Protein AF-L5MJ73-F1 (afdb_monomer_lite)

Foldseek 3Di:
DPDPPPVVVPDPPDDDPVRVVVVVVVVVVLVVVLVVQQVVQCVVVVHPDRDPVSSVVCVCVSVVHPPVPDDDDDPPDDDDDD

pLDDT: mean 77.73, std 18.79, range [44.69, 97.38]

InterPro domains:
  IPR018552 Centromere protein X [PF09415] (15-63)
  IPR018552 Centromere protein X [PTHR28680] (15-63)

Radius of gyration: 23.86 Å; chains: 1; bounding box: 92×32×36 Å

Structure (mmCIF, N/CA/C/O backbone):
data_AF-L5MJ73-F1
#
_entry.id   AF-L5MJ73-F1
#
loop_
_atom_site.group_PDB
_atom_site.id
_atom_site.type_symbol
_atom_site.label_atom_id
_atom_site.label_alt_id
_atom_site.label_comp_id
_atom_site.label_asym_id
_atom_site.label_entity_id
_atom_site.label_seq_id
_atom_site.pdbx_PDB_ins_code
_atom_site.Cartn_x
_atom_site.Cartn_y
_atom_site.Cartn_z
_atom_site.occupancy
_atom_site.B_iso_or_equiv
_atom_site.auth_seq_id
_atom_site.auth_comp_id
_atom_site.auth_asym_id
_atom_site.auth_atom_id
_atom_site.pdbx_PDB_model_num
ATOM 1 N N . MET A 1 1 ? 45.823 -16.756 -18.315 1.00 48.72 1 MET A N 1
ATOM 2 C CA . MET A 1 1 ? 45.130 -15.487 -17.997 1.00 48.72 1 MET A CA 1
ATOM 3 C C . MET A 1 1 ? 43.881 -15.415 -18.860 1.00 48.72 1 MET A C 1
ATOM 5 O O . MET A 1 1 ? 43.999 -15.087 -20.029 1.00 48.72 1 MET A O 1
ATOM 9 N N . GLY A 1 2 ? 42.718 -15.825 -18.350 1.00 57.94 2 GLY A N 1
ATOM 10 C CA . GLY A 1 2 ? 41.503 -15.899 -19.176 1.00 57.94 2 GLY A CA 1
ATOM 11 C C . GLY A 1 2 ? 40.204 -16.184 -18.421 1.00 57.94 2 GLY A C 1
ATOM 12 O O . GLY A 1 2 ? 39.273 -16.690 -19.025 1.00 57.94 2 GLY A O 1
ATOM 13 N N . GLU A 1 3 ? 40.135 -15.876 -17.122 1.00 51.66 3 GLU A N 1
ATOM 14 C CA . GLU A 1 3 ? 38.965 -16.166 -16.267 1.00 51.66 3 GLU A CA 1
ATOM 15 C C . GLU A 1 3 ? 38.278 -14.896 -15.720 1.00 51.66 3 GLU A C 1
ATOM 17 O O . GLU A 1 3 ? 37.397 -14.961 -14.874 1.00 51.66 3 GLU A O 1
ATOM 22 N N . GLY A 1 4 ? 38.668 -13.712 -16.208 1.00 52.31 4 GLY A N 1
ATOM 23 C CA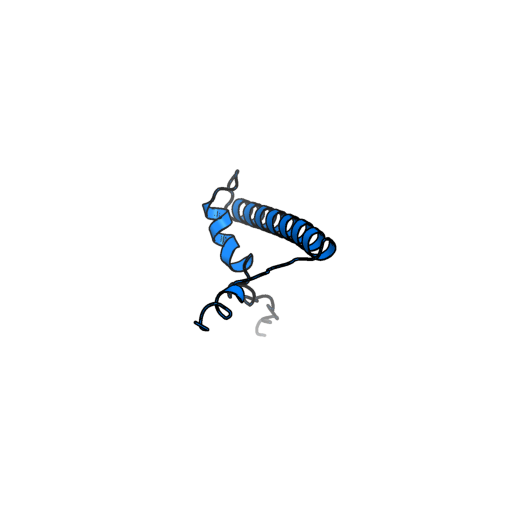 . GLY A 1 4 ? 38.163 -12.423 -15.709 1.00 52.31 4 GLY A CA 1
ATOM 24 C C . GLY A 1 4 ? 36.968 -11.835 -16.468 1.00 52.31 4 GLY A C 1
ATOM 25 O O . GLY A 1 4 ? 36.423 -10.827 -16.036 1.00 52.31 4 GLY A O 1
ATOM 26 N N . ALA A 1 5 ? 36.556 -12.423 -17.597 1.00 54.09 5 ALA A N 1
ATOM 27 C CA . ALA A 1 5 ? 35.524 -11.838 -18.464 1.00 54.09 5 ALA A CA 1
ATOM 28 C C . ALA A 1 5 ? 34.080 -12.231 -18.091 1.00 54.09 5 ALA A C 1
ATOM 30 O O . ALA A 1 5 ? 33.143 -11.653 -18.629 1.00 54.09 5 ALA A O 1
ATOM 31 N N . LEU A 1 6 ? 33.884 -13.195 -17.182 1.00 51.56 6 LEU A N 1
ATOM 32 C CA . LEU A 1 6 ? 32.550 -13.716 -16.837 1.00 51.56 6 LEU A CA 1
ATOM 33 C C . LEU A 1 6 ? 31.915 -12.985 -15.633 1.00 51.56 6 LEU A C 1
ATOM 35 O O . LEU A 1 6 ? 30.699 -12.982 -15.472 1.00 51.56 6 LEU A O 1
ATOM 39 N N . VAL A 1 7 ? 32.707 -12.289 -14.809 1.00 52.72 7 VAL A N 1
ATOM 40 C CA . VAL A 1 7 ? 32.216 -11.639 -13.572 1.00 52.72 7 VAL A CA 1
ATOM 41 C C . VAL A 1 7 ? 31.460 -10.323 -13.843 1.00 52.72 7 VAL A C 1
ATOM 43 O O . VAL A 1 7 ? 30.716 -9.833 -12.991 1.00 52.72 7 VAL A O 1
ATOM 46 N N . THR A 1 8 ? 31.557 -9.762 -15.053 1.00 48.09 8 THR A N 1
ATOM 47 C C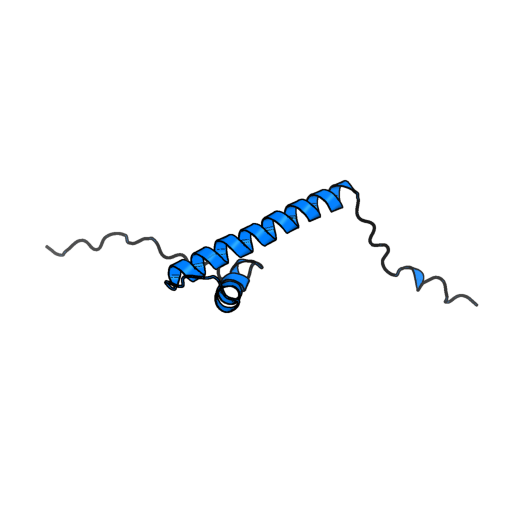A . THR A 1 8 ? 30.863 -8.517 -15.430 1.00 48.09 8 THR A CA 1
ATOM 48 C C . THR A 1 8 ? 29.429 -8.714 -15.934 1.00 48.09 8 THR A C 1
ATOM 50 O O . THR A 1 8 ? 28.744 -7.725 -16.174 1.00 48.09 8 THR A O 1
ATOM 53 N N . CYS A 1 9 ? 28.900 -9.945 -15.981 1.00 44.69 9 CYS A N 1
ATOM 54 C CA . CYS A 1 9 ? 27.451 -10.187 -16.120 1.00 44.69 9 CYS A CA 1
ATOM 55 C C . CYS A 1 9 ? 26.632 -9.733 -14.886 1.00 44.69 9 CYS A C 1
ATOM 57 O O . CYS A 1 9 ? 25.427 -9.971 -14.812 1.00 44.69 9 CYS A O 1
ATOM 59 N N . SER A 1 10 ? 27.275 -9.081 -13.915 1.00 54.41 10 SER A N 1
ATOM 60 C CA . SER A 1 10 ? 26.662 -8.511 -12.720 1.00 54.41 10 SER A CA 1
ATOM 61 C C . SER A 1 10 ? 25.771 -7.309 -13.069 1.00 54.41 10 SER A C 1
ATOM 63 O O . SER A 1 10 ? 26.211 -6.166 -13.064 1.00 54.41 10 SER A O 1
ATOM 65 N N . LEU A 1 11 ? 24.497 -7.591 -13.356 1.00 59.59 11 LEU A N 1
ATOM 66 C CA . LEU A 1 11 ? 23.349 -6.717 -13.077 1.00 59.59 11 LEU A CA 1
ATOM 67 C C . LEU A 1 11 ? 23.437 -5.256 -13.593 1.00 59.59 11 LEU A C 1
ATOM 69 O O . LEU A 1 11 ? 23.374 -4.306 -12.817 1.00 59.59 11 LEU A O 1
ATOM 73 N N . HIS A 1 12 ? 23.466 -5.029 -14.910 1.00 62.06 12 HIS A N 1
ATOM 74 C CA . HIS A 1 12 ? 23.086 -3.706 -15.432 1.00 62.06 12 HIS A CA 1
ATOM 75 C C . HIS A 1 12 ? 21.550 -3.608 -15.498 1.00 62.06 12 HIS A C 1
ATOM 77 O O . HIS A 1 12 ? 20.942 -3.844 -16.540 1.00 62.06 12 HIS A O 1
ATOM 83 N N . LEU A 1 13 ? 20.907 -3.283 -14.372 1.00 73.88 13 LEU A N 1
ATOM 84 C CA . LEU A 1 13 ? 19.477 -2.947 -14.324 1.00 73.88 13 LEU A CA 1
ATOM 85 C C . LEU A 1 13 ? 19.271 -1.509 -14.816 1.00 73.88 13 LEU A C 1
ATOM 87 O O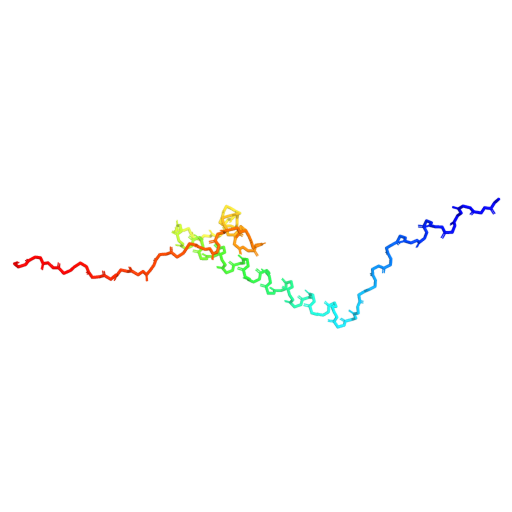 . LEU A 1 13 ? 19.139 -0.577 -14.026 1.00 73.88 13 LEU A O 1
ATOM 91 N N . ALA A 1 14 ? 19.272 -1.322 -16.135 1.00 82.62 14 ALA A N 1
ATOM 92 C CA . ALA A 1 14 ? 18.839 -0.071 -16.743 1.00 82.62 14 ALA A CA 1
ATOM 93 C C . ALA A 1 14 ? 17.307 -0.059 -16.851 1.00 82.62 14 ALA A C 1
ATOM 95 O O . ALA A 1 14 ? 16.708 -0.960 -17.438 1.00 82.62 14 ALA A O 1
ATOM 96 N N . VAL A 1 15 ? 16.676 0.972 -16.292 1.00 86.69 15 VAL A N 1
ATOM 97 C CA . VAL A 1 15 ? 15.231 1.217 -16.392 1.00 86.69 15 VAL A CA 1
ATOM 98 C C . VAL A 1 15 ? 15.024 2.430 -17.300 1.00 86.69 15 VAL A C 1
ATOM 100 O O . VAL A 1 15 ? 15.750 3.416 -17.178 1.00 86.69 15 VAL A O 1
ATOM 103 N N . SER A 1 16 ? 14.069 2.369 -18.234 1.00 93.19 16 SER A N 1
ATOM 104 C CA . SER A 1 16 ? 13.752 3.522 -19.087 1.00 93.19 16 SER A CA 1
ATOM 105 C C . SER A 1 16 ? 13.135 4.663 -18.267 1.00 93.19 16 SER A C 1
ATOM 107 O O . SER A 1 16 ? 12.508 4.426 -17.235 1.00 93.19 16 SER A O 1
ATOM 109 N N . GLY A 1 17 ? 13.280 5.909 -18.733 1.00 93.19 17 GLY A N 1
ATOM 110 C CA . GLY A 1 17 ? 12.679 7.071 -18.063 1.00 93.19 17 GLY A CA 1
ATOM 111 C C . GLY A 1 17 ? 11.162 6.935 -17.893 1.00 93.19 17 GLY A C 1
ATOM 112 O O . GLY A 1 17 ? 10.637 7.194 -16.814 1.00 93.19 17 GLY A O 1
ATOM 113 N N . ASP A 1 18 ? 10.474 6.422 -18.915 1.00 95.00 18 ASP A N 1
ATOM 114 C CA . ASP A 1 18 ? 9.031 6.165 -18.861 1.00 95.00 18 ASP A CA 1
ATOM 115 C C . ASP A 1 18 ? 8.675 5.087 -17.831 1.00 95.00 18 ASP A C 1
ATOM 117 O O . ASP A 1 18 ? 7.724 5.245 -17.069 1.00 95.00 18 ASP A O 1
ATOM 121 N N . ALA A 1 19 ? 9.460 4.006 -17.753 1.00 94.94 19 ALA A N 1
ATOM 122 C CA . ALA A 1 19 ? 9.250 2.968 -16.750 1.00 94.94 19 ALA A CA 1
ATOM 123 C C . ALA A 1 19 ? 9.475 3.503 -15.329 1.00 94.94 19 ALA A C 1
ATOM 125 O O . ALA A 1 19 ? 8.737 3.131 -14.420 1.00 94.94 19 ALA A O 1
ATOM 126 N N . LEU A 1 20 ? 10.436 4.411 -15.138 1.00 94.56 20 LEU A N 1
ATOM 127 C CA . LEU A 1 20 ? 10.657 5.075 -13.855 1.00 94.56 20 LEU A CA 1
ATOM 128 C C . LEU A 1 20 ? 9.475 5.977 -13.467 1.00 94.56 20 LEU A C 1
ATOM 130 O O . LEU A 1 20 ? 9.060 5.964 -12.309 1.00 94.56 20 LEU A O 1
ATOM 134 N N . LEU A 1 21 ? 8.903 6.717 -14.422 1.00 96.19 21 LEU A N 1
ATOM 135 C CA . LEU A 1 21 ? 7.707 7.537 -14.194 1.00 96.19 21 LEU A CA 1
ATOM 136 C C . LEU A 1 21 ? 6.495 6.676 -13.833 1.00 96.19 21 LEU A C 1
ATOM 138 O O . LEU A 1 21 ? 5.786 6.980 -12.876 1.00 96.19 21 LEU A O 1
ATOM 142 N N . LEU A 1 22 ? 6.294 5.566 -14.544 1.00 97.06 22 LEU A N 1
ATOM 143 C CA . LEU A 1 22 ? 5.244 4.605 -14.213 1.00 97.06 22 LEU A CA 1
ATOM 144 C C . LEU A 1 22 ? 5.442 4.013 -12.815 1.00 97.06 22 LEU A C 1
ATOM 146 O O . LEU A 1 22 ? 4.475 3.893 -12.068 1.00 97.06 22 LEU A O 1
ATOM 150 N N . LEU A 1 23 ? 6.680 3.689 -12.431 1.00 95.81 23 LEU A N 1
ATOM 151 C CA . LEU A 1 23 ? 6.984 3.208 -11.083 1.00 95.81 23 LEU A CA 1
ATOM 152 C C . LEU A 1 23 ? 6.693 4.273 -10.023 1.00 95.81 23 LEU A C 1
ATOM 154 O O . LEU A 1 23 ? 6.159 3.947 -8.967 1.00 95.81 23 LEU A O 1
ATOM 158 N N . ALA A 1 24 ? 6.997 5.541 -10.302 1.00 96.00 24 ALA A N 1
ATOM 159 C CA . ALA A 1 24 ? 6.688 6.639 -9.395 1.00 96.00 24 ALA A CA 1
ATOM 160 C C . ALA A 1 24 ? 5.173 6.783 -9.175 1.00 96.00 24 ALA A C 1
ATOM 162 O O . ALA A 1 24 ? 4.732 6.914 -8.032 1.00 96.00 24 ALA A O 1
ATOM 163 N N . GLU A 1 25 ? 4.367 6.708 -10.236 1.00 97.38 25 GLU A N 1
ATOM 164 C CA . GLU A 1 25 ? 2.903 6.734 -10.116 1.00 97.38 25 GLU A CA 1
ATOM 165 C C . GLU A 1 25 ? 2.359 5.482 -9.417 1.00 97.38 25 GLU A C 1
ATOM 167 O O . GLU A 1 25 ? 1.497 5.584 -8.543 1.00 97.38 25 GLU A O 1
ATOM 172 N N . LEU A 1 26 ? 2.912 4.306 -9.715 1.00 95.50 26 LEU A N 1
ATOM 173 C CA . LEU A 1 26 ? 2.546 3.061 -9.041 1.00 95.50 26 LEU A CA 1
ATOM 174 C C . LEU A 1 26 ? 2.808 3.139 -7.532 1.00 95.50 26 LEU A C 1
ATOM 176 O O . LEU A 1 26 ? 1.950 2.754 -6.740 1.00 95.50 26 LEU A O 1
ATOM 180 N N . LEU A 1 27 ? 3.965 3.667 -7.125 1.00 95.62 27 LEU A N 1
ATOM 181 C CA . LEU A 1 27 ? 4.315 3.844 -5.715 1.00 95.62 27 LEU A CA 1
ATOM 182 C C . LEU A 1 27 ? 3.365 4.818 -5.013 1.00 95.62 27 LEU A C 1
ATOM 184 O O . LEU A 1 27 ? 2.964 4.562 -3.878 1.00 95.62 27 LEU A O 1
ATOM 188 N N . LYS A 1 28 ? 2.947 5.900 -5.683 1.00 95.44 28 LYS A N 1
ATOM 189 C CA . LYS A 1 28 ? 1.929 6.812 -5.137 1.00 95.44 28 LYS A CA 1
ATOM 190 C C . LYS A 1 28 ? 0.610 6.086 -4.897 1.00 95.44 28 LYS A C 1
ATOM 192 O O . LYS A 1 28 ? 0.066 6.172 -3.799 1.00 95.44 28 LYS A O 1
ATOM 197 N N . VAL A 1 29 ? 0.116 5.348 -5.893 1.00 95.25 29 VAL A N 1
ATOM 198 C CA . VAL A 1 29 ? -1.134 4.580 -5.774 1.00 95.25 29 VAL A CA 1
ATOM 199 C C . VAL A 1 29 ? -1.029 3.549 -4.652 1.00 95.25 29 VAL A C 1
ATOM 201 O O . VAL A 1 29 ? -1.947 3.430 -3.846 1.00 95.25 29 VAL A O 1
ATOM 204 N N . PHE A 1 30 ? 0.106 2.860 -4.544 1.00 94.25 30 PHE A N 1
ATOM 205 C CA . PHE A 1 30 ? 0.355 1.885 -3.487 1.00 94.25 30 PHE A CA 1
ATOM 206 C C . PHE A 1 30 ? 0.251 2.503 -2.084 1.00 94.25 30 PHE A C 1
ATOM 208 O O . PHE A 1 30 ? -0.440 1.964 -1.220 1.00 94.25 30 PHE A O 1
ATOM 215 N N . VAL A 1 31 ? 0.883 3.660 -1.861 1.00 95.56 31 VAL A N 1
ATOM 216 C CA . VAL A 1 31 ? 0.835 4.365 -0.567 1.00 95.56 31 VAL A CA 1
ATOM 217 C C . VAL A 1 31 ? -0.573 4.882 -0.260 1.00 95.56 31 VAL A C 1
ATOM 219 O O . VAL A 1 31 ? -1.042 4.769 0.877 1.00 95.56 31 VAL A O 1
ATOM 222 N N . VAL A 1 32 ? -1.278 5.420 -1.259 1.00 96.50 32 VAL A N 1
ATOM 223 C CA . VAL A 1 32 ? -2.665 5.882 -1.090 1.00 96.50 32 VAL A CA 1
ATOM 224 C C . VAL A 1 32 ? -3.583 4.717 -0.720 1.00 96.50 32 VAL A C 1
ATOM 226 O O . VAL A 1 32 ? -4.358 4.834 0.227 1.00 96.50 32 VAL A O 1
ATOM 229 N N . GLU A 1 33 ? -3.461 3.576 -1.395 1.00 95.75 33 GLU A N 1
ATOM 230 C CA . GLU A 1 33 ? -4.273 2.392 -1.110 1.00 95.75 33 GLU A CA 1
ATOM 231 C C . GLU A 1 33 ? -3.997 1.838 0.294 1.00 95.75 33 GLU A C 1
ATOM 233 O O . GLU A 1 33 ? -4.933 1.534 1.039 1.00 95.75 33 GLU A O 1
ATOM 238 N N . ALA A 1 34 ? -2.722 1.773 0.695 1.00 93.44 34 ALA A N 1
ATOM 239 C CA . ALA A 1 34 ? -2.324 1.392 2.050 1.00 93.44 34 ALA A CA 1
ATOM 240 C C . ALA A 1 34 ? -2.981 2.298 3.101 1.00 93.44 34 ALA A C 1
ATOM 242 O O . ALA A 1 34 ? -3.535 1.820 4.093 1.00 93.44 34 ALA A O 1
ATOM 243 N N . THR A 1 35 ? -2.979 3.607 2.847 1.00 94.44 35 THR A N 1
ATOM 244 C CA . THR A 1 35 ? -3.55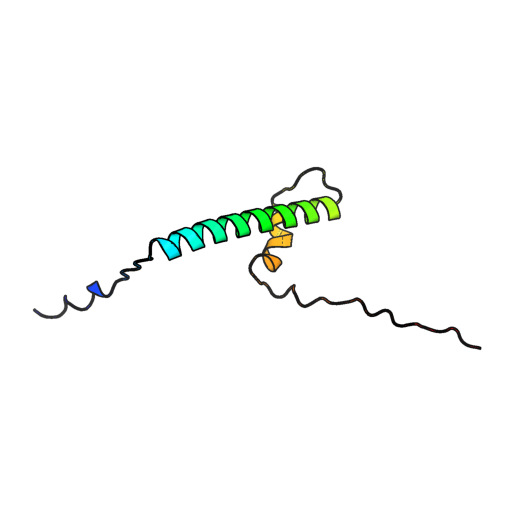9 4.614 3.739 1.00 94.44 35 THR A CA 1
ATOM 245 C C . THR A 1 35 ? -5.074 4.451 3.844 1.00 94.44 35 THR A C 1
ATOM 247 O O . THR A 1 35 ? -5.609 4.338 4.945 1.00 94.44 35 THR A O 1
ATOM 250 N N . VAL A 1 36 ? -5.780 4.377 2.711 1.00 94.56 36 VAL A N 1
ATOM 251 C CA . VAL A 1 36 ? -7.246 4.244 2.677 1.00 94.56 36 VAL A CA 1
ATOM 252 C C . VAL A 1 36 ? -7.704 2.969 3.381 1.00 94.56 36 VAL A C 1
ATOM 254 O O . VAL A 1 36 ? -8.678 3.002 4.135 1.00 94.56 36 VAL A O 1
ATOM 257 N N . ARG A 1 37 ? -7.014 1.844 3.172 1.00 94.44 37 ARG A N 1
ATOM 258 C CA . ARG A 1 37 ? -7.352 0.586 3.850 1.00 94.44 37 ARG A CA 1
ATOM 259 C C . ARG A 1 37 ? -7.091 0.653 5.348 1.00 94.44 37 ARG A C 1
ATOM 261 O O . ARG A 1 37 ? -7.943 0.212 6.112 1.00 94.44 37 ARG A O 1
ATOM 268 N N . SER A 1 38 ? -5.985 1.260 5.769 1.00 92.50 38 SER A N 1
ATOM 269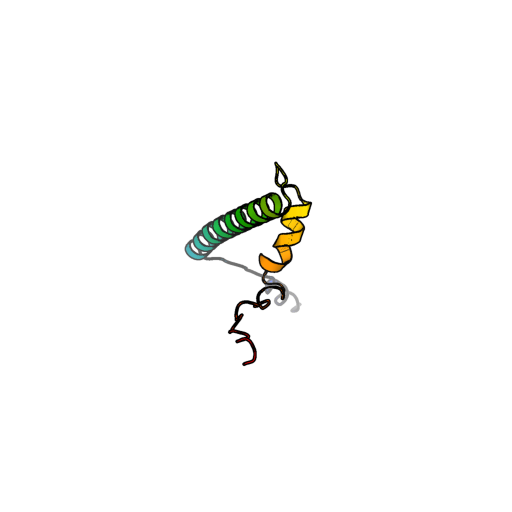 C CA . SER A 1 38 ? -5.672 1.419 7.195 1.00 92.50 38 SER A CA 1
ATOM 270 C C . SER A 1 38 ? -6.687 2.328 7.901 1.00 92.50 38 SER A C 1
ATOM 272 O O . SER A 1 38 ? -7.118 2.020 9.008 1.00 92.50 38 SER A O 1
ATOM 274 N N . ILE A 1 39 ? -7.160 3.388 7.232 1.00 94.38 39 ILE A N 1
ATOM 275 C CA . ILE A 1 39 ? -8.257 4.239 7.727 1.00 94.38 39 ILE A CA 1
ATOM 276 C C . ILE A 1 39 ? -9.546 3.431 7.875 1.00 94.38 39 ILE A C 1
ATOM 278 O O . ILE A 1 39 ? -10.186 3.488 8.921 1.00 94.38 39 ILE A O 1
ATOM 282 N N . ARG A 1 40 ? -9.928 2.657 6.852 1.00 93.56 40 ARG A N 1
ATOM 283 C CA . ARG A 1 40 ? -11.125 1.802 6.917 1.00 93.56 40 ARG A CA 1
ATOM 284 C C . ARG A 1 40 ? -11.031 0.775 8.046 1.00 93.56 40 ARG A C 1
ATOM 286 O O . ARG A 1 40 ? -12.043 0.488 8.673 1.00 93.56 40 ARG A O 1
ATOM 293 N N . GLN A 1 41 ? -9.837 0.252 8.321 1.00 92.00 41 GLN A N 1
ATOM 294 C CA . GLN A 1 41 ? -9.603 -0.678 9.423 1.00 92.00 41 GLN A CA 1
ATOM 295 C C . GLN A 1 41 ? -9.732 0.009 10.788 1.00 92.00 41 GLN A C 1
ATOM 297 O O . GLN A 1 41 ? -10.408 -0.522 11.662 1.00 92.00 41 GLN A O 1
ATOM 302 N N . ALA A 1 42 ? -9.163 1.207 10.961 1.00 93.00 42 ALA A N 1
ATOM 303 C CA . ALA A 1 42 ? -9.343 1.996 12.182 1.00 93.00 42 ALA A CA 1
ATOM 304 C C . ALA A 1 42 ? -10.819 2.347 12.417 1.00 93.00 42 ALA A C 1
ATOM 306 O O . ALA A 1 42 ? -11.318 2.198 13.526 1.00 93.00 42 ALA A O 1
ATOM 307 N N . GLN A 1 43 ? -11.544 2.718 11.358 1.00 93.31 43 GLN A N 1
ATOM 308 C CA . GLN A 1 43 ? -12.988 2.964 11.417 1.00 93.31 43 GLN A CA 1
ATOM 309 C C . GLN A 1 43 ? -13.784 1.708 11.788 1.00 93.31 43 GLN A C 1
ATOM 311 O O . GLN A 1 43 ? -14.745 1.799 12.543 1.00 93.31 43 GLN A O 1
ATOM 316 N N . ALA A 1 44 ? -13.398 0.536 11.275 1.00 92.38 44 ALA A N 1
ATOM 317 C CA . ALA A 1 44 ? -14.035 -0.733 11.627 1.00 92.38 44 ALA A CA 1
ATOM 318 C C . ALA A 1 44 ? -13.788 -1.138 13.092 1.00 92.38 44 ALA A C 1
ATOM 320 O O . ALA A 1 44 ? -14.591 -1.870 13.666 1.00 92.38 44 ALA A O 1
ATOM 321 N N . GLU A 1 45 ? -12.695 -0.659 13.685 1.00 90.81 45 GLU A N 1
ATOM 322 C CA . GLU A 1 45 ? -12.315 -0.882 15.085 1.00 90.81 45 GLU A CA 1
ATOM 323 C C . GLU A 1 45 ? -12.748 0.263 16.016 1.00 90.81 45 GLU A C 1
ATOM 325 O O . GLU A 1 45 ? -12.442 0.223 17.204 1.00 90.81 45 GLU A O 1
ATOM 330 N N . ASP A 1 46 ? -13.474 1.258 15.491 1.00 92.50 46 ASP A N 1
ATOM 331 C CA . ASP A 1 46 ? -13.918 2.467 16.201 1.00 92.50 46 ASP A CA 1
ATOM 332 C C . ASP A 1 46 ? -12.765 3.244 16.870 1.00 92.50 46 ASP A C 1
ATOM 334 O O . ASP A 1 46 ? -12.881 3.796 17.966 1.00 92.50 46 ASP A O 1
ATOM 338 N N . LEU A 1 47 ? -11.610 3.275 16.198 1.00 90.19 47 LEU A N 1
ATOM 339 C CA . LEU A 1 47 ? -10.418 3.980 16.655 1.00 90.19 47 LEU A CA 1
ATOM 340 C C . LEU A 1 47 ? -10.334 5.380 16.031 1.00 90.19 47 LEU A C 1
ATOM 342 O O . LEU A 1 47 ? -10.541 5.543 14.824 1.00 90.19 47 LEU A O 1
ATOM 346 N N . PRO A 1 48 ? -9.967 6.408 16.819 1.00 87.94 48 PRO A N 1
ATOM 347 C CA . PRO A 1 48 ? -9.892 7.787 16.338 1.00 87.94 48 PRO A CA 1
ATOM 348 C C . PRO A 1 48 ? -8.697 8.035 15.407 1.00 87.94 48 PRO A C 1
ATOM 350 O O . PRO A 1 48 ? -8.673 9.029 14.681 1.00 87.94 48 PRO A O 1
ATOM 353 N N . THR A 1 49 ? -7.692 7.159 15.435 1.00 90.62 49 THR A N 1
ATOM 354 C CA . THR A 1 49 ? -6.442 7.290 14.683 1.00 90.62 49 THR A CA 1
ATOM 355 C C . THR A 1 49 ? -6.012 5.946 14.115 1.00 90.62 49 THR A C 1
ATOM 357 O O . THR A 1 49 ? -6.282 4.899 14.697 1.00 90.62 49 THR A O 1
ATOM 360 N N . VAL A 1 50 ? -5.313 5.986 12.983 1.00 90.56 50 VAL A N 1
ATOM 361 C CA . VAL A 1 50 ? -4.652 4.813 12.407 1.00 90.56 50 VAL A CA 1
ATOM 362 C C . VAL A 1 50 ? -3.315 4.613 13.111 1.00 90.56 50 VAL A C 1
ATOM 364 O O . VAL A 1 50 ? -2.472 5.508 13.060 1.00 90.56 50 VAL A O 1
ATOM 367 N N . ASP A 1 51 ? -3.121 3.448 13.720 1.00 92.69 51 ASP A N 1
ATOM 368 C CA . ASP A 1 51 ? -1.839 2.987 14.247 1.00 92.69 51 ASP A CA 1
ATOM 369 C C . ASP A 1 51 ? -1.263 1.866 13.357 1.00 92.69 51 ASP A C 1
ATOM 371 O O . ASP A 1 51 ? -1.893 1.393 12.399 1.00 92.69 51 ASP A O 1
ATOM 375 N N . VAL A 1 52 ? -0.041 1.435 13.660 1.00 92.06 52 VAL A N 1
ATOM 376 C CA . VAL A 1 52 ? 0.681 0.372 12.948 1.00 92.06 52 VAL A CA 1
ATOM 377 C C . VAL A 1 52 ? -0.125 -0.930 12.931 1.00 92.06 52 VAL A C 1
ATOM 379 O O . VAL A 1 52 ? -0.156 -1.618 11.913 1.00 92.06 52 VAL A O 1
ATOM 382 N N . GLU A 1 53 ? -0.866 -1.221 13.999 1.00 90.44 53 GLU A N 1
ATOM 383 C CA . GLU A 1 53 ? -1.714 -2.412 14.118 1.00 90.44 53 GLU A CA 1
ATOM 384 C C . GLU A 1 53 ? -2.795 -2.490 13.026 1.00 90.44 53 GLU A C 1
ATOM 386 O O . GLU A 1 53 ? -3.095 -3.570 12.510 1.00 90.44 53 GLU A O 1
ATOM 391 N N . GLN A 1 54 ? -3.385 -1.357 12.635 1.00 90.56 54 GLN A N 1
ATOM 392 C CA . GLN A 1 54 ? -4.405 -1.324 11.582 1.00 90.56 54 GLN A CA 1
ATOM 393 C C . GLN A 1 54 ? -3.777 -1.522 10.202 1.00 90.56 54 GLN A C 1
ATOM 395 O O . GLN A 1 54 ? -4.360 -2.209 9.358 1.00 90.56 54 GLN A O 1
ATOM 400 N N . LEU A 1 55 ? -2.579 -0.972 9.983 1.00 90.56 55 LEU A N 1
ATOM 401 C CA . LEU A 1 55 ? -1.817 -1.210 8.760 1.00 90.56 55 LEU A CA 1
ATOM 402 C C . LEU A 1 55 ? -1.462 -2.697 8.626 1.00 90.56 55 LEU A C 1
ATOM 404 O O . LEU A 1 55 ? -1.721 -3.291 7.579 1.00 90.56 55 LEU A O 1
ATOM 408 N N . GLU A 1 56 ? -0.947 -3.324 9.687 1.00 91.19 56 GLU A N 1
ATOM 409 C CA . GLU A 1 56 ? -0.577 -4.747 9.707 1.00 91.19 56 GLU A CA 1
ATOM 410 C C . GLU A 1 56 ? -1.737 -5.671 9.322 1.00 91.19 56 GLU A C 1
ATOM 412 O O . GLU A 1 56 ? -1.545 -6.641 8.586 1.00 91.19 56 GLU A O 1
ATOM 417 N N . LYS A 1 57 ? -2.963 -5.338 9.738 1.00 88.44 57 LYS A N 1
ATOM 418 C CA . LYS A 1 57 ? -4.172 -6.103 9.391 1.00 88.44 57 LYS A CA 1
ATOM 419 C C . LYS A 1 57 ? -4.537 -6.008 7.909 1.00 88.44 57 LYS A C 1
ATOM 421 O O . LYS A 1 57 ? -5.090 -6.959 7.351 1.00 88.44 57 LYS A O 1
ATOM 426 N N . VAL A 1 58 ? -4.221 -4.894 7.248 1.00 90.25 58 VAL A N 1
ATOM 427 C CA . VAL A 1 58 ? -4.510 -4.702 5.817 1.00 90.25 58 VAL A CA 1
ATOM 428 C C . VAL A 1 58 ? -3.344 -5.096 4.909 1.00 90.25 58 VAL A C 1
ATOM 430 O O . VAL A 1 58 ? -3.567 -5.308 3.712 1.00 90.25 58 VAL A O 1
ATOM 433 N N . LEU A 1 59 ? -2.132 -5.279 5.456 1.00 88.25 59 LEU A N 1
ATOM 434 C CA . LEU A 1 59 ? -0.943 -5.720 4.716 1.00 88.25 59 LEU A CA 1
ATOM 435 C C . LEU A 1 59 ? -1.185 -6.985 3.880 1.00 88.25 59 LEU A C 1
ATOM 437 O O . LEU A 1 59 ? -0.867 -6.940 2.690 1.00 88.25 59 LEU A O 1
ATOM 441 N N . PRO A 1 60 ? -1.794 -8.076 4.399 1.00 87.06 60 PRO A N 1
ATOM 442 C CA . PRO A 1 60 ? -2.040 -9.269 3.596 1.00 87.06 60 PRO A CA 1
ATOM 443 C C . PRO A 1 60 ? -2.850 -8.964 2.336 1.00 87.06 60 PRO A C 1
ATOM 445 O O . PRO A 1 60 ? -2.564 -9.506 1.282 1.00 87.06 60 PRO A O 1
ATOM 448 N N . GLN A 1 61 ? -3.828 -8.063 2.401 1.00 84.38 61 GLN A N 1
ATOM 449 C CA . GLN A 1 61 ? -4.649 -7.699 1.242 1.00 84.38 61 GLN A CA 1
ATOM 450 C C . GLN A 1 61 ? -3.942 -6.699 0.317 1.00 84.38 61 GLN A C 1
ATOM 452 O O . GLN A 1 61 ? -4.238 -6.631 -0.876 1.00 84.38 61 GLN A O 1
ATOM 457 N N . LEU A 1 62 ? -3.025 -5.899 0.862 1.00 84.75 62 LEU A N 1
ATOM 458 C CA . LEU A 1 62 ? -2.253 -4.900 0.129 1.00 84.75 62 LEU A CA 1
ATOM 459 C C . LEU A 1 62 ? -1.184 -5.533 -0.771 1.00 84.75 62 LEU A C 1
ATOM 461 O O . LEU A 1 62 ? -0.998 -5.073 -1.892 1.00 84.75 62 LEU A O 1
ATOM 465 N N . VAL A 1 63 ? -0.536 -6.612 -0.321 1.00 82.25 63 VAL A N 1
ATOM 466 C CA . VAL A 1 63 ? 0.526 -7.303 -1.083 1.00 82.25 63 VAL A CA 1
ATOM 467 C C . VAL A 1 63 ? 0.050 -8.559 -1.828 1.00 82.25 63 VAL A C 1
ATOM 469 O O . VAL A 1 63 ? 0.864 -9.316 -2.346 1.00 82.25 63 VAL A O 1
ATOM 472 N N . GLY A 1 64 ? -1.265 -8.793 -1.907 1.00 72.31 64 GLY A N 1
ATOM 473 C CA . GLY A 1 64 ? -1.834 -9.932 -2.643 1.00 72.31 64 GLY A CA 1
ATOM 474 C C . GLY A 1 64 ? -1.795 -11.270 -1.894 1.00 72.31 64 GLY A C 1
ATOM 475 O O . GLY A 1 64 ? -1.856 -12.333 -2.509 1.00 72.31 64 GLY A O 1
ATOM 476 N N . GLY A 1 65 ? -1.713 -11.239 -0.567 1.00 57.06 65 GLY A N 1
ATOM 477 C CA . GLY A 1 65 ? -1.925 -12.398 0.292 1.00 57.06 65 GLY A CA 1
ATOM 478 C C . GLY A 1 65 ? -3.332 -13.004 0.130 1.00 57.06 65 GLY A C 1
ATOM 479 O O . GLY A 1 65 ? -4.265 -12.327 -0.313 1.00 57.06 65 GLY A O 1
ATOM 480 N N . PRO A 1 66 ? -3.517 -14.286 0.497 1.00 47.97 66 PRO A N 1
ATOM 481 C CA . PRO A 1 66 ? -4.680 -15.115 0.137 1.00 47.97 66 PRO A CA 1
ATOM 482 C C . PRO A 1 66 ? -6.061 -14.698 0.709 1.00 47.97 66 PRO A C 1
ATOM 484 O O . PRO A 1 66 ? -7.003 -15.485 0.668 1.00 47.97 66 PRO A O 1
ATOM 487 N N . GLY A 1 67 ? -6.243 -13.465 1.190 1.00 52.16 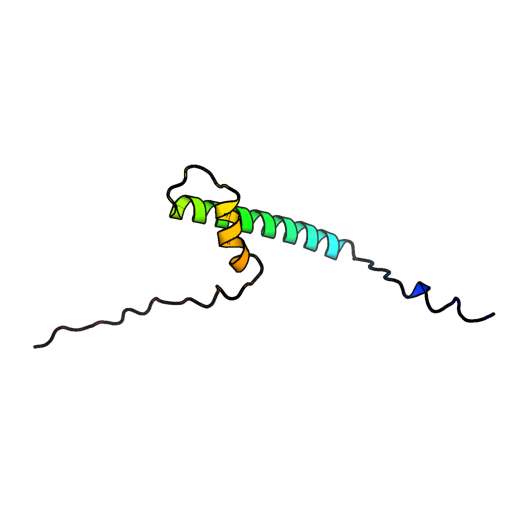67 GLY A N 1
ATOM 488 C CA . GLY A 1 67 ? -7.503 -12.960 1.756 1.00 52.16 67 GLY A CA 1
ATOM 489 C C . GLY A 1 67 ? -8.570 -12.518 0.742 1.00 52.16 67 GLY A C 1
ATOM 490 O O . GLY A 1 67 ? -9.709 -12.284 1.128 1.00 52.16 67 GLY A O 1
ATOM 491 N N . SER A 1 68 ? -8.259 -12.432 -0.558 1.00 50.41 68 SER A N 1
ATOM 492 C CA . SER A 1 68 ? -9.191 -11.906 -1.579 1.00 50.41 68 SER A CA 1
ATOM 493 C C . SER A 1 68 ? -10.198 -12.941 -2.136 1.00 50.41 68 SER A C 1
ATOM 495 O O . SER A 1 68 ? -10.767 -12.753 -3.207 1.00 50.41 68 SER A O 1
ATOM 497 N N . ARG A 1 69 ? -10.445 -14.060 -1.431 1.00 50.97 69 ARG A N 1
ATOM 498 C CA . ARG A 1 69 ? -11.484 -15.055 -1.802 1.00 50.97 69 ARG A CA 1
ATOM 499 C C . ARG A 1 69 ? -12.542 -15.315 -0.725 1.00 50.97 69 ARG A C 1
ATOM 501 O O . ARG A 1 69 ? -13.305 -16.269 -0.855 1.00 50.97 69 ARG A O 1
ATOM 508 N N . ALA A 1 70 ? -12.653 -14.475 0.300 1.00 46.00 70 ALA A N 1
ATOM 509 C CA . ALA A 1 70 ? -13.788 -14.545 1.217 1.00 46.00 70 ALA A CA 1
ATOM 510 C C . ALA A 1 70 ? -15.000 -13.797 0.628 1.00 46.00 70 ALA A C 1
ATOM 512 O O . ALA A 1 70 ? -15.271 -12.649 0.966 1.00 46.00 70 ALA A O 1
ATOM 513 N N . SER A 1 71 ? -15.746 -14.454 -0.266 1.00 50.88 71 SER A N 1
ATOM 514 C CA . SER A 1 71 ? -17.181 -14.166 -0.392 1.00 50.88 71 SER A CA 1
ATOM 515 C C . SER A 1 71 ? -17.888 -14.669 0.868 1.00 50.88 71 SER A C 1
ATOM 517 O O . SER A 1 71 ? -17.588 -15.772 1.326 1.00 50.88 71 SER A O 1
ATOM 519 N N . PRO A 1 72 ? -18.853 -13.912 1.409 1.00 50.59 72 PRO A N 1
ATOM 520 C CA . PRO A 1 72 ? -20.189 -14.491 1.543 1.00 50.59 72 PRO A CA 1
ATOM 521 C C . PRO A 1 72 ? -21.291 -13.435 1.370 1.00 50.59 72 PRO A C 1
ATOM 523 O O . PRO A 1 72 ? -21.451 -12.531 2.183 1.00 50.59 72 PRO A O 1
ATOM 526 N N . GLY A 1 73 ? -22.092 -13.572 0.314 1.00 51.06 73 GLY A N 1
ATOM 527 C CA . GLY A 1 73 ? -23.203 -12.662 0.043 1.00 51.06 73 GLY A CA 1
ATOM 528 C C . GLY A 1 73 ? -24.237 -13.257 -0.903 1.00 51.06 73 GLY A C 1
ATOM 529 O O . GLY A 1 73 ? -24.607 -12.614 -1.875 1.00 51.06 73 GLY A O 1
ATOM 530 N N . LEU A 1 74 ? -24.687 -14.488 -0.645 1.00 54.62 74 LEU A N 1
ATOM 531 C CA . LEU A 1 74 ? -25.896 -15.027 -1.272 1.00 54.62 74 LEU A CA 1
ATOM 532 C C . LEU A 1 74 ? -26.811 -15.613 -0.189 1.00 54.62 74 LEU A C 1
ATOM 534 O O . LEU A 1 74 ? -26.912 -16.820 0.005 1.00 54.62 74 LEU A O 1
ATOM 538 N N . GLY A 1 75 ? -27.467 -14.724 0.556 1.00 55.09 75 GLY A N 1
ATOM 539 C CA . GLY A 1 75 ? -28.647 -15.075 1.337 1.00 55.09 75 GLY A CA 1
ATOM 540 C C . GLY A 1 75 ? -29.846 -15.209 0.401 1.00 55.09 75 GLY A C 1
ATOM 541 O O . GLY A 1 75 ? -30.566 -14.240 0.186 1.00 55.09 75 GLY A O 1
ATOM 542 N N . VAL A 1 76 ? -30.059 -16.395 -0.175 1.00 58.53 76 VAL A N 1
ATOM 543 C CA . VAL A 1 76 ? -31.310 -16.726 -0.873 1.00 58.53 76 VAL A CA 1
ATOM 544 C C . VAL A 1 76 ? -32.224 -17.485 0.088 1.00 58.53 76 VAL A C 1
ATOM 546 O O . VAL A 1 76 ? -32.087 -18.683 0.297 1.00 58.53 76 VAL A O 1
ATOM 549 N N . GLY A 1 77 ? -33.140 -16.722 0.688 1.00 54.41 77 GLY A N 1
ATOM 550 C CA . GLY A 1 77 ? -34.530 -17.088 0.972 1.00 54.41 77 GLY A CA 1
ATOM 551 C C . GLY A 1 77 ? -34.832 -18.453 1.594 1.00 54.41 77 GLY A C 1
ATOM 552 O O . GLY A 1 77 ? -35.270 -19.365 0.898 1.00 54.41 77 GLY A O 1
ATOM 553 N N . GLY A 1 78 ? -34.793 -18.534 2.925 1.00 51.50 78 GLY A N 1
ATOM 554 C CA . GLY A 1 78 ? -35.639 -19.476 3.659 1.00 51.50 78 GLY A CA 1
ATOM 555 C C . GLY A 1 78 ? -37.088 -18.978 3.647 1.00 51.50 78 GLY A C 1
ATOM 556 O O . GLY A 1 78 ? -37.414 -18.009 4.329 1.00 51.50 78 GLY A O 1
ATOM 557 N N . ARG A 1 79 ? -37.957 -19.603 2.844 1.00 65.88 79 ARG A N 1
ATOM 558 C CA . ARG A 1 79 ? -39.416 -19.405 2.917 1.00 65.88 79 ARG A CA 1
ATOM 559 C C . ARG A 1 79 ? -39.979 -20.219 4.094 1.00 65.88 79 ARG A C 1
ATOM 561 O O . ARG A 1 79 ? -39.552 -21.359 4.268 1.00 65.88 79 ARG A O 1
ATOM 568 N N . PRO A 1 80 ? -40.919 -19.673 4.886 1.00 58.75 80 PRO A N 1
ATOM 569 C CA . PRO A 1 80 ? -41.512 -20.388 6.009 1.00 58.75 80 PRO A CA 1
ATOM 570 C C . PRO A 1 80 ? -42.454 -21.499 5.534 1.00 58.75 80 PRO A C 1
ATOM 572 O O . PRO A 1 80 ? -43.098 -21.385 4.489 1.00 58.75 80 PRO A O 1
ATOM 575 N N . ALA A 1 81 ? -42.495 -22.564 6.333 1.00 61.22 81 ALA A N 1
ATOM 576 C CA . ALA A 1 81 ? -43.388 -23.702 6.191 1.00 61.22 81 ALA A CA 1
ATOM 577 C C . ALA A 1 81 ? -44.859 -23.265 6.281 1.00 61.22 81 ALA A C 1
ATOM 579 O O . ALA A 1 81 ? -45.224 -22.486 7.164 1.00 61.22 81 ALA A O 1
ATOM 580 N N . GLY A 1 82 ? -45.666 -23.779 5.356 1.00 63.09 82 GLY A N 1
ATOM 581 C CA . GLY A 1 82 ? -47.122 -23.851 5.443 1.00 63.09 82 GLY A CA 1
ATOM 582 C C . GLY A 1 82 ? -47.544 -25.308 5.492 1.00 63.09 82 GLY A C 1
ATOM 583 O O . GLY A 1 82 ? -46.777 -26.141 4.954 1.00 63.09 82 GLY A O 1
#

Secondary structure (DSSP, 8-state):
---SSSGGGS------HHHHHHHHHHHHHHHHHHHHHHHHHHHHTT-SS--HHHHHHHHHHHTT-TTTT---------PPP-

Sequence (82 aa):
MGEGALVTCSLHLAVSGDALLLLAELLKVFVVEATVRSIRQAQAEDLPTVDVEQLEKVLPQLVGGPGSRASPGLGVGGRPAG

Organism: Myotis davidii (NCBI:txid225400)